Protein AF-A0A2M7E602-F1 (afdb_monomer_lite)

Foldseek 3Di:
DDDPPPDDDDDDCPPPVNVLLVLQVDPVSCVVVVDHDQDDDVSVVVCVVVPHDDPDDDDDPVVCVVVVD

pLDDT: mean 89.73, std 13.81, range [35.88, 98.25]

Structure (mmCIF, N/CA/C/O backbone):
data_AF-A0A2M7E602-F1
#
_entry.id   AF-A0A2M7E602-F1
#
loop_
_atom_site.group_PDB
_atom_site.id
_atom_site.type_symbol
_atom_site.label_atom_id
_atom_site.label_alt_id
_atom_site.label_comp_id
_atom_site.label_asym_id
_atom_site.label_entity_id
_atom_site.label_seq_id
_atom_site.pdbx_PDB_ins_code
_atom_site.Cartn_x
_atom_site.Cartn_y
_atom_site.Cartn_z
_atom_site.occupancy
_atom_site.B_iso_or_equiv
_atom_site.auth_seq_id
_atom_site.auth_comp_id
_atom_site.auth_asym_id
_atom_site.auth_atom_id
_atom_site.pdbx_PDB_model_num
ATOM 1 N N . MET A 1 1 ? -9.140 -4.081 -26.091 1.00 35.88 1 MET A N 1
ATOM 2 C CA . MET A 1 1 ? -7.777 -3.582 -26.360 1.00 35.88 1 MET A CA 1
ATOM 3 C C . MET A 1 1 ? -7.484 -2.526 -25.314 1.00 35.88 1 MET A C 1
ATOM 5 O O . MET A 1 1 ? -8.213 -1.546 -25.276 1.00 35.88 1 MET A O 1
ATOM 9 N N . ILE A 1 2 ? -6.534 -2.769 -24.412 1.00 42.62 2 ILE A 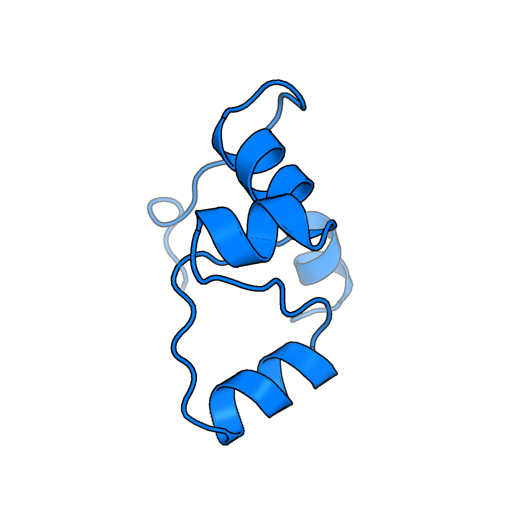N 1
ATOM 10 C CA . ILE A 1 2 ? -6.105 -1.760 -23.435 1.00 42.62 2 ILE A CA 1
ATOM 11 C C . ILE A 1 2 ? -5.017 -0.944 -24.135 1.00 42.62 2 ILE A C 1
ATOM 13 O O . ILE A 1 2 ? -4.009 -1.501 -24.558 1.00 42.62 2 ILE A O 1
ATOM 17 N N . THR A 1 3 ? -5.274 0.337 -24.371 1.00 39.81 3 THR A N 1
ATOM 18 C CA . THR A 1 3 ? -4.348 1.261 -25.033 1.00 39.81 3 THR A CA 1
ATOM 19 C C . THR A 1 3 ? -3.165 1.583 -24.116 1.00 39.81 3 THR A C 1
ATOM 21 O O . THR A 1 3 ? -3.344 1.781 -22.917 1.00 39.81 3 THR A O 1
ATOM 24 N N . ASN A 1 4 ? -1.959 1.687 -24.684 1.00 48.59 4 ASN A N 1
ATOM 25 C CA . ASN A 1 4 ? -0.694 1.959 -23.978 1.00 48.59 4 ASN A CA 1
ATOM 26 C C . ASN A 1 4 ? -0.606 3.341 -23.282 1.00 48.59 4 ASN A C 1
ATOM 28 O O . ASN A 1 4 ? 0.456 3.707 -22.792 1.00 48.59 4 ASN A O 1
ATOM 32 N N . GLU A 1 5 ? -1.698 4.105 -23.203 1.00 53.22 5 GLU A N 1
ATOM 33 C CA . GLU A 1 5 ? -1.760 5.414 -22.533 1.00 53.22 5 GLU A CA 1
ATOM 34 C C . GLU A 1 5 ? -2.201 5.345 -21.056 1.00 53.22 5 GLU A C 1
ATOM 36 O O . GLU A 1 5 ? -2.262 6.372 -20.387 1.00 53.22 5 GLU A O 1
ATOM 41 N N . GLN A 1 6 ? -2.522 4.164 -20.510 1.00 72.62 6 GLN A N 1
ATOM 42 C CA . GLN A 1 6 ? -3.246 4.085 -19.229 1.00 72.62 6 GLN A CA 1
ATOM 43 C C . GLN A 1 6 ? -2.378 3.875 -17.969 1.00 72.62 6 GLN A C 1
ATOM 45 O O . GLN A 1 6 ? -2.905 3.984 -16.860 1.00 72.62 6 GLN A O 1
ATOM 50 N N . PHE A 1 7 ? -1.081 3.560 -18.094 1.00 83.94 7 PHE A N 1
ATOM 51 C CA . PHE A 1 7 ? -0.245 3.145 -16.955 1.00 83.94 7 PHE A CA 1
ATOM 52 C C . PHE A 1 7 ? 1.123 3.836 -16.925 1.00 83.94 7 PHE A C 1
ATOM 54 O O . PHE A 1 7 ? 1.760 4.038 -17.953 1.00 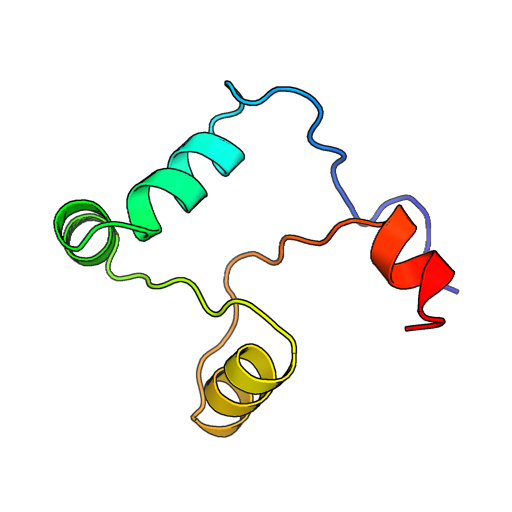83.94 7 PHE A O 1
ATOM 61 N N . GLU A 1 8 ? 1.601 4.149 -15.719 1.00 91.50 8 GLU A N 1
ATOM 62 C CA . GLU A 1 8 ? 2.939 4.699 -15.481 1.00 91.50 8 GLU A CA 1
ATOM 63 C C . GLU A 1 8 ? 3.901 3.586 -15.045 1.00 91.50 8 GLU A C 1
ATOM 65 O O . GLU A 1 8 ? 3.651 2.896 -14.054 1.00 91.50 8 GLU A O 1
ATOM 70 N N . ILE A 1 9 ? 5.022 3.433 -15.756 1.00 92.88 9 ILE A N 1
ATOM 71 C CA . ILE A 1 9 ? 6.074 2.478 -15.390 1.00 92.88 9 ILE A CA 1
ATOM 72 C C . ILE A 1 9 ? 6.948 3.083 -14.288 1.00 92.88 9 ILE A C 1
ATOM 74 O O . ILE A 1 9 ? 7.586 4.119 -14.474 1.00 92.88 9 ILE A O 1
ATOM 78 N N . LEU A 1 10 ? 7.027 2.397 -13.148 1.00 93.19 10 LEU A N 1
ATOM 79 C CA . LEU A 1 10 ? 7.871 2.792 -12.023 1.00 93.19 10 LEU A CA 1
ATOM 80 C C . LEU A 1 10 ? 9.145 1.941 -12.003 1.00 93.19 10 LEU A C 1
ATOM 82 O O . LEU A 1 10 ? 9.089 0.744 -11.743 1.00 93.19 10 LEU A O 1
ATOM 86 N N . THR A 1 11 ? 10.299 2.562 -12.254 1.00 90.25 11 THR A N 1
ATOM 87 C CA . THR A 1 11 ? 11.596 1.858 -12.347 1.00 90.25 11 THR A CA 1
ATOM 88 C C . THR A 1 11 ? 12.521 2.082 -11.149 1.00 90.25 11 THR A C 1
ATOM 90 O O . THR A 1 11 ? 13.442 1.300 -10.931 1.00 90.25 11 THR A O 1
ATOM 93 N N . SER A 1 12 ? 12.298 3.133 -10.350 1.00 92.69 12 SER A N 1
ATOM 94 C CA . SER A 1 12 ? 13.168 3.496 -9.222 1.00 92.69 12 SER A CA 1
ATOM 95 C C . SER A 1 12 ? 12.524 3.171 -7.870 1.00 92.69 12 SER A C 1
ATOM 97 O O . SER A 1 12 ? 11.453 3.705 -7.578 1.00 92.69 12 SER A O 1
ATOM 99 N N . PRO A 1 13 ? 13.203 2.430 -6.972 1.00 87.94 13 PRO A N 1
ATOM 100 C CA . PRO A 1 13 ? 12.745 2.231 -5.593 1.00 87.94 13 PRO A CA 1
ATOM 101 C C . PRO A 1 13 ? 12.591 3.538 -4.802 1.00 87.94 13 PRO A C 1
ATOM 103 O O . PRO A 1 13 ? 11.855 3.599 -3.819 1.00 87.94 13 PRO A O 1
ATOM 106 N N . GLN A 1 14 ? 13.284 4.605 -5.214 1.00 93.38 14 GLN A N 1
ATOM 107 C CA . GLN A 1 14 ? 13.202 5.913 -4.570 1.00 93.38 14 GLN A CA 1
ATOM 108 C C . GLN A 1 14 ? 11.976 6.726 -5.010 1.00 93.38 14 GLN A C 1
ATOM 110 O O . GLN A 1 14 ? 11.745 7.797 -4.432 1.00 93.38 14 GLN A O 1
ATOM 115 N N . ASN A 1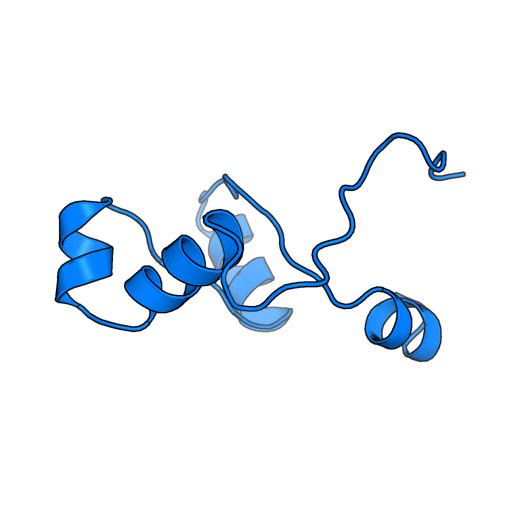 15 ? 11.199 6.236 -5.985 1.00 95.94 15 ASN A N 1
ATOM 116 C CA . ASN A 1 15 ? 9.988 6.889 -6.464 1.00 95.94 15 ASN A CA 1
ATOM 117 C C . ASN A 1 15 ? 9.014 7.152 -5.291 1.00 95.94 15 ASN A C 1
ATOM 119 O O . ASN A 1 15 ? 8.766 6.247 -4.485 1.00 95.94 15 ASN A O 1
ATOM 123 N N . PRO A 1 16 ? 8.436 8.363 -5.178 1.00 95.12 16 PRO A N 1
ATOM 124 C CA . PRO A 1 16 ? 7.510 8.701 -4.098 1.00 95.12 16 PRO A CA 1
ATOM 125 C C . PRO A 1 16 ? 6.320 7.742 -3.954 1.00 95.12 16 PRO A C 1
ATOM 127 O O . PRO A 1 16 ? 5.925 7.454 -2.827 1.00 95.12 16 PRO A O 1
ATOM 130 N N . LYS A 1 17 ? 5.784 7.196 -5.056 1.00 95.06 17 LYS A N 1
ATOM 131 C CA . LYS A 1 17 ? 4.676 6.223 -5.029 1.00 95.06 17 LYS A CA 1
ATOM 132 C C . LYS A 1 17 ? 5.097 4.896 -4.394 1.00 95.06 17 LYS A C 1
ATOM 134 O O . LYS A 1 17 ? 4.363 4.346 -3.581 1.00 95.06 17 LYS A O 1
ATOM 139 N N . ILE A 1 18 ? 6.311 4.424 -4.687 1.00 94.94 18 ILE A N 1
ATOM 140 C CA . ILE A 1 18 ? 6.868 3.203 -4.078 1.00 94.94 18 ILE A CA 1
ATOM 141 C C . ILE A 1 18 ? 7.140 3.418 -2.584 1.00 94.94 18 ILE A C 1
ATOM 143 O O . ILE A 1 18 ? 6.790 2.573 -1.755 1.00 94.94 18 ILE A O 1
ATOM 147 N N . LYS A 1 19 ? 7.697 4.578 -2.213 1.00 94.81 19 LYS A N 1
ATOM 148 C CA . LYS A 1 19 ? 7.886 4.947 -0.801 1.00 94.81 19 LYS A CA 1
ATOM 149 C C . LYS A 1 19 ? 6.554 5.006 -0.056 1.00 94.81 19 LYS A C 1
AT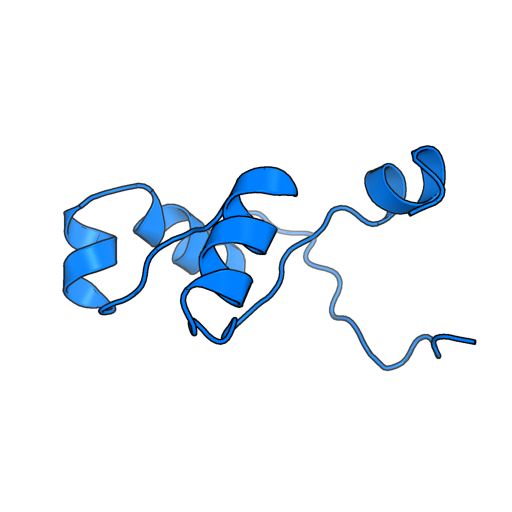OM 151 O O . LYS A 1 19 ? 6.456 4.472 1.043 1.00 94.81 19 LYS A O 1
ATOM 156 N N . PHE A 1 20 ? 5.527 5.590 -0.669 1.00 95.31 20 PHE A N 1
ATOM 157 C CA . PHE A 1 20 ? 4.179 5.648 -0.109 1.00 95.31 20 PHE A CA 1
ATOM 158 C C . PHE A 1 20 ? 3.601 4.251 0.164 1.00 95.31 20 PHE A C 1
ATOM 160 O O . PHE A 1 20 ? 3.158 3.997 1.281 1.00 95.31 20 PHE A O 1
ATOM 167 N N . VAL A 1 21 ? 3.675 3.320 -0.795 1.00 95.12 21 VAL A N 1
ATOM 168 C CA . VAL A 1 21 ? 3.236 1.925 -0.581 1.00 95.12 21 VAL A CA 1
ATOM 169 C C . VAL A 1 21 ? 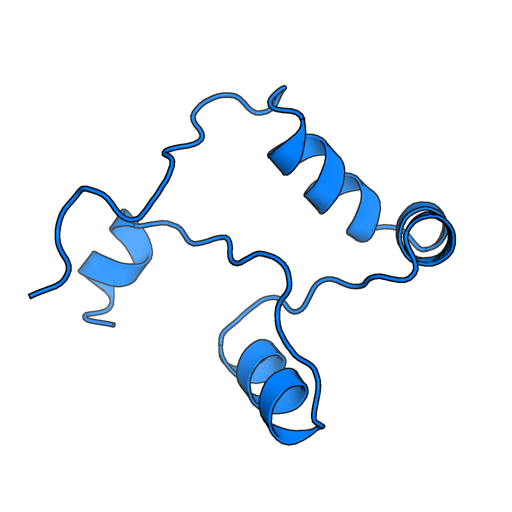4.025 1.267 0.554 1.00 95.12 21 VAL A C 1
ATOM 171 O O . VAL A 1 21 ? 3.438 0.635 1.431 1.00 95.12 21 VAL A O 1
ATOM 174 N N . THR A 1 22 ? 5.341 1.486 0.602 1.00 94.88 22 THR A N 1
ATOM 175 C CA . THR A 1 22 ? 6.205 0.979 1.682 1.00 94.88 22 THR A CA 1
ATOM 176 C C . THR A 1 22 ? 5.784 1.511 3.059 1.00 94.88 22 THR A C 1
ATOM 178 O O . THR A 1 22 ? 5.821 0.774 4.047 1.00 94.88 22 THR A O 1
ATOM 181 N N . GLU A 1 23 ? 5.332 2.768 3.157 1.00 96.50 23 GLU A N 1
ATOM 182 C CA . GLU A 1 23 ? 4.805 3.317 4.414 1.00 96.50 23 GLU A CA 1
ATOM 183 C C . GLU A 1 23 ? 3.564 2.544 4.902 1.00 96.50 23 GLU A C 1
ATOM 185 O O . GLU A 1 23 ? 3.408 2.353 6.110 1.00 96.50 23 GLU A O 1
ATOM 190 N N . LEU A 1 24 ? 2.711 2.046 3.998 1.00 96.94 24 LEU A N 1
ATOM 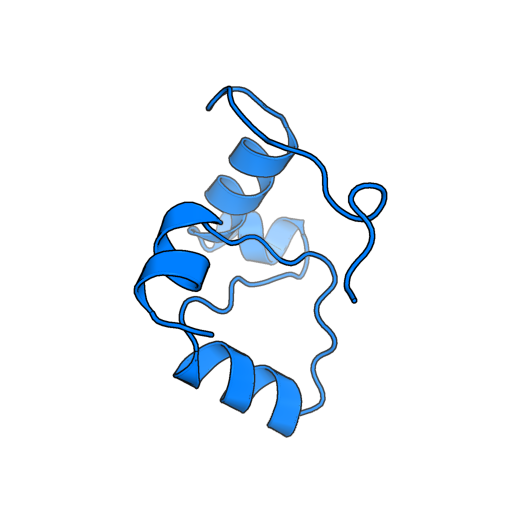191 C CA . LEU A 1 24 ? 1.482 1.318 4.350 1.00 96.94 24 LEU A CA 1
ATOM 192 C C . LEU A 1 24 ? 1.735 -0.084 4.940 1.00 96.94 24 LEU A C 1
ATOM 194 O O . LEU A 1 24 ? 0.845 -0.648 5.589 1.00 96.94 24 LEU A O 1
ATOM 198 N N . LEU A 1 25 ? 2.951 -0.627 4.810 1.00 95.69 25 LEU A N 1
ATOM 199 C CA . LEU A 1 25 ? 3.328 -1.904 5.430 1.00 95.69 25 LEU A CA 1
ATOM 200 C C . LEU A 1 25 ? 3.316 -1.829 6.966 1.00 95.69 25 LEU A C 1
ATOM 202 O O . LEU A 1 25 ? 3.030 -2.817 7.649 1.00 95.69 25 LEU A O 1
ATOM 206 N N . ASN A 1 26 ? 3.545 -0.646 7.543 1.00 97.00 26 ASN A N 1
ATOM 207 C CA . ASN A 1 26 ? 3.593 -0.458 8.992 1.00 97.00 26 ASN A CA 1
ATOM 208 C C . ASN A 1 26 ? 2.366 0.297 9.542 1.00 97.00 26 ASN A C 1
ATOM 210 O O . ASN A 1 26 ? 1.725 1.101 8.868 1.00 97.00 26 ASN A O 1
ATOM 214 N N . SER A 1 27 ? 2.041 0.048 10.816 1.00 97.88 27 SER A N 1
ATOM 215 C CA . SER A 1 27 ? 0.859 0.625 11.484 1.00 97.88 27 SER A CA 1
ATOM 216 C C . SER A 1 27 ? 0.883 2.158 11.528 1.00 97.88 27 SER A C 1
ATOM 218 O O . SER A 1 27 ? -0.156 2.799 11.372 1.00 97.88 27 SER A O 1
ATOM 220 N N . LYS A 1 28 ? 2.069 2.762 11.693 1.00 97.94 28 LYS A N 1
ATOM 221 C CA . LYS A 1 28 ? 2.230 4.222 11.729 1.00 97.94 28 LYS A CA 1
ATOM 222 C C . LYS A 1 28 ? 1.841 4.855 10.391 1.00 97.94 28 LYS A C 1
ATOM 224 O O . LYS A 1 28 ? 1.084 5.821 10.391 1.00 97.94 28 LYS A O 1
ATOM 229 N N . GLY A 1 29 ? 2.312 4.303 9.274 1.00 98.00 29 GLY A N 1
ATOM 230 C CA . GLY A 1 29 ? 1.965 4.780 7.936 1.00 98.00 29 GLY A CA 1
ATOM 231 C C . GLY A 1 29 ? 0.486 4.586 7.616 1.00 98.00 29 GLY A C 1
ATOM 232 O O . GLY A 1 29 ? -0.155 5.529 7.158 1.00 98.00 29 GLY A O 1
ATOM 233 N N . ARG A 1 30 ? -0.103 3.433 7.968 1.00 97.62 30 ARG A N 1
ATOM 234 C CA . ARG A 1 30 ? -1.554 3.216 7.795 1.00 97.62 30 ARG A CA 1
ATOM 235 C C . ARG A 1 30 ? -2.397 4.242 8.546 1.00 97.62 30 ARG A C 1
ATOM 237 O O . ARG A 1 30 ? -3.308 4.823 7.969 1.00 97.62 30 ARG A O 1
ATOM 244 N N . LYS A 1 31 ? -2.064 4.515 9.812 1.00 98.25 31 LYS A N 1
ATOM 245 C CA . LYS A 1 31 ? -2.756 5.536 10.619 1.00 98.25 31 LYS A CA 1
ATOM 246 C C . LYS A 1 31 ? -2.573 6.944 10.055 1.00 98.25 31 LYS A C 1
ATOM 248 O O . LYS A 1 31 ? -3.535 7.697 10.018 1.00 98.25 31 LYS A O 1
ATOM 253 N N . LYS A 1 32 ? -1.356 7.286 9.615 1.00 97.94 32 LYS A N 1
ATOM 254 C CA . LYS A 1 32 ? -1.031 8.591 9.016 1.00 97.94 32 LYS A CA 1
ATOM 255 C C . LYS A 1 32 ? -1.875 8.871 7.772 1.00 97.94 32 LYS A C 1
ATOM 257 O O . LYS A 1 32 ? -2.351 9.987 7.617 1.00 97.94 32 LYS A O 1
ATOM 262 N N . HIS A 1 33 ? -2.034 7.877 6.899 1.00 96.88 33 HIS A N 1
ATOM 263 C CA . HIS A 1 33 ? -2.721 8.053 5.615 1.00 96.88 33 HIS A CA 1
ATOM 264 C C . HIS A 1 33 ? -4.208 7.700 5.659 1.00 96.88 33 HIS A C 1
ATOM 266 O O . HIS A 1 33 ? -4.939 8.076 4.753 1.00 96.88 33 HIS A O 1
ATOM 272 N N . GLY A 1 34 ? -4.661 6.970 6.682 1.00 97.00 34 GLY A N 1
ATOM 273 C CA . GLY A 1 34 ? -6.018 6.419 6.724 1.00 97.00 34 GLY A CA 1
ATOM 274 C C . GLY A 1 34 ? -6.247 5.323 5.678 1.00 97.00 34 GLY A C 1
ATOM 275 O O . GLY A 1 34 ? -7.381 5.076 5.285 1.00 97.00 34 GLY A O 1
ATOM 276 N N . LEU A 1 35 ? -5.169 4.688 5.210 1.00 97.06 35 LEU A N 1
ATOM 277 C CA . LEU A 1 35 ? -5.175 3.724 4.112 1.00 97.06 35 LEU A CA 1
ATOM 278 C C . LEU A 1 35 ? -4.506 2.416 4.524 1.00 97.06 35 LEU A C 1
ATOM 280 O O . LEU A 1 35 ? -3.711 2.361 5.464 1.00 97.06 35 LEU A O 1
ATOM 284 N N . PHE A 1 36 ? -4.815 1.356 3.788 1.00 95.88 36 PHE A N 1
ATOM 285 C CA . PHE A 1 36 ? -4.179 0.054 3.926 1.00 95.88 36 PHE A CA 1
ATOM 286 C C . PHE A 1 36 ? -3.851 -0.515 2.548 1.00 95.88 36 PHE A C 1
ATOM 288 O O . PHE A 1 36 ? -4.347 -0.036 1.529 1.00 95.88 36 PHE A O 1
ATOM 295 N N . LEU A 1 37 ? -3.000 -1.535 2.536 1.00 95.94 37 LEU A N 1
ATOM 296 C CA . LEU A 1 37 ? -2.619 -2.253 1.332 1.00 95.94 37 LEU A CA 1
ATOM 297 C C . LEU A 1 37 ? -3.366 -3.589 1.284 1.00 95.94 37 LEU A C 1
ATOM 299 O O . LEU A 1 37 ? -3.344 -4.338 2.259 1.00 95.94 37 LEU A O 1
ATOM 303 N N . ALA A 1 38 ? -4.030 -3.872 0.165 1.00 95.50 38 ALA A N 1
ATOM 304 C CA . ALA A 1 38 ? -4.608 -5.179 -0.131 1.00 95.50 38 ALA A CA 1
ATOM 305 C C . ALA A 1 38 ? -3.705 -5.874 -1.157 1.00 95.50 38 ALA A C 1
ATOM 307 O O . ALA A 1 38 ? -3.722 -5.515 -2.333 1.00 95.50 38 ALA A O 1
ATOM 308 N N . GLU A 1 39 ? -2.887 -6.826 -0.708 1.00 92.50 39 GLU A N 1
ATOM 309 C CA . GLU A 1 39 ? -1.929 -7.527 -1.569 1.00 92.50 39 GLU A CA 1
ATOM 310 C C . GLU A 1 39 ? -2.461 -8.892 -2.013 1.00 92.50 39 GLU A C 1
ATOM 312 O O . GLU A 1 39 ? -2.939 -9.694 -1.212 1.00 92.50 39 GLU A O 1
ATOM 317 N N . GLY A 1 40 ? -2.325 -9.181 -3.307 1.00 91.00 40 GLY A N 1
ATOM 318 C CA . GLY A 1 40 ? -2.752 -10.444 -3.899 1.00 91.00 40 GLY A CA 1
ATOM 319 C C . GLY A 1 40 ? -4.230 -10.474 -4.296 1.00 91.00 40 GLY A C 1
ATOM 320 O O . GLY A 1 40 ? -5.082 -9.776 -3.749 1.00 91.00 40 GLY A O 1
ATOM 321 N N . LEU A 1 41 ? -4.542 -11.329 -5.275 1.00 89.25 41 LEU A N 1
ATOM 322 C CA . LEU A 1 41 ? -5.857 -11.366 -5.922 1.00 89.25 41 LEU A CA 1
ATOM 323 C C . LEU A 1 41 ? -7.005 -11.624 -4.935 1.00 89.25 41 LEU A C 1
ATOM 325 O O . LEU A 1 41 ? -8.048 -10.982 -5.025 1.00 89.25 41 LEU A O 1
ATOM 329 N N . ARG A 1 42 ? -6.813 -12.544 -3.980 1.00 93.50 42 ARG A N 1
ATOM 330 C CA . ARG A 1 42 ? -7.844 -12.902 -2.995 1.00 93.50 42 ARG A CA 1
ATOM 331 C C . ARG A 1 42 ? -8.189 -11.727 -2.081 1.00 93.50 42 ARG A C 1
ATOM 333 O O . ARG A 1 42 ? -9.366 -11.414 -1.929 1.00 93.50 42 ARG A O 1
ATOM 340 N N . GLU A 1 43 ? -7.186 -11.071 -1.506 1.00 95.69 43 GLU A N 1
ATOM 341 C CA . GLU A 1 43 ? -7.403 -9.948 -0.589 1.00 95.69 43 GLU A CA 1
ATOM 342 C C . GLU A 1 43 ? -8.000 -8.744 -1.321 1.00 95.69 43 GLU A C 1
ATOM 344 O O . GLU A 1 43 ? -8.934 -8.117 -0.822 1.00 95.69 43 GLU A O 1
ATOM 349 N N . MET A 1 44 ? -7.553 -8.478 -2.554 1.00 94.19 44 MET A N 1
ATOM 350 C CA . MET A 1 44 ? -8.168 -7.461 -3.413 1.00 94.19 44 MET A CA 1
ATOM 351 C C . MET A 1 44 ? -9.650 -7.758 -3.676 1.00 94.19 44 MET A C 1
ATOM 353 O O . MET A 1 44 ? -10.489 -6.867 -3.554 1.00 94.19 44 MET A O 1
ATOM 357 N N . GLN A 1 45 ? -10.003 -9.008 -3.992 1.00 94.31 45 GLN A N 1
ATOM 358 C CA . GLN A 1 45 ? -11.400 -9.406 -4.194 1.00 94.31 45 GLN A CA 1
ATOM 359 C C . GLN A 1 45 ? -12.241 -9.238 -2.924 1.00 94.31 45 GLN A C 1
ATOM 361 O O . GLN A 1 45 ? -13.391 -8.809 -3.016 1.00 94.31 45 GLN A O 1
ATOM 366 N N . ILE A 1 46 ? -11.696 -9.571 -1.750 1.00 97.06 46 ILE A N 1
ATOM 367 C CA . ILE A 1 46 ? -12.383 -9.380 -0.465 1.00 97.06 46 ILE A CA 1
ATOM 368 C C . ILE A 1 46 ? -12.609 -7.890 -0.202 1.00 97.06 46 ILE A C 1
ATOM 370 O O . ILE A 1 46 ? -13.728 -7.506 0.142 1.00 97.06 46 ILE A O 1
ATOM 374 N N . ALA A 1 47 ? -11.594 -7.047 -0.409 1.00 96.56 47 ALA A N 1
ATOM 375 C CA . ALA A 1 47 ? -11.710 -5.602 -0.230 1.00 96.56 47 ALA A CA 1
ATOM 376 C C . ALA A 1 47 ? -12.802 -5.009 -1.136 1.00 96.56 47 ALA A C 1
ATOM 378 O O . ALA A 1 47 ? -13.687 -4.305 -0.650 1.00 96.56 47 ALA A O 1
ATOM 379 N N . LEU A 1 48 ? -12.804 -5.376 -2.421 1.00 96.19 48 LEU A N 1
ATOM 380 C CA . LEU A 1 48 ? -13.827 -4.945 -3.379 1.00 96.19 48 LEU A CA 1
ATOM 381 C C . LEU A 1 48 ? -15.233 -5.402 -2.965 1.00 96.19 48 LEU A C 1
ATOM 383 O O . LEU A 1 48 ? -16.156 -4.594 -2.911 1.00 96.19 48 LEU A O 1
ATOM 387 N N . LYS A 1 49 ? -15.399 -6.685 -2.613 1.00 97.88 49 LYS A N 1
ATOM 388 C CA . LYS A 1 49 ? -16.688 -7.234 -2.148 1.00 97.88 49 LYS A CA 1
ATOM 389 C C . LYS A 1 49 ? -17.182 -6.589 -0.852 1.00 97.88 49 LYS A C 1
ATOM 391 O O . LYS A 1 49 ? -18.385 -6.553 -0.621 1.00 97.88 49 LYS A O 1
ATOM 396 N N . SER A 1 50 ? -16.269 -6.084 -0.027 1.00 97.50 50 SER A N 1
ATOM 397 C CA . SER A 1 50 ? -16.587 -5.400 1.231 1.00 97.50 50 SER A CA 1
ATOM 398 C C . SER A 1 50 ? -16.902 -3.910 1.038 1.00 97.50 50 SER A C 1
ATOM 400 O O . SER A 1 50 ? -17.105 -3.203 2.021 1.00 97.50 50 SER A O 1
ATOM 402 N N . GLY A 1 51 ? -16.941 -3.418 -0.206 1.00 97.38 51 GLY A N 1
ATOM 403 C CA . GLY A 1 51 ? -17.301 -2.036 -0.531 1.00 97.38 51 GLY A CA 1
ATOM 404 C C . GLY A 1 51 ? -16.131 -1.051 -0.546 1.00 97.38 51 GLY A C 1
ATOM 405 O O . GLY A 1 51 ? -16.354 0.150 -0.693 1.00 97.38 51 GLY A O 1
ATOM 406 N N . PHE A 1 52 ? -14.883 -1.515 -0.422 1.00 97.25 52 PHE A N 1
ATOM 407 C CA . PHE A 1 52 ? -13.726 -0.634 -0.578 1.00 97.25 52 PHE A CA 1
ATOM 408 C C . PHE A 1 52 ? -13.469 -0.321 -2.054 1.00 97.25 52 PHE A C 1
ATOM 410 O O . PHE A 1 52 ? -13.537 -1.197 -2.915 1.00 97.25 52 PHE A O 1
ATOM 417 N N . THR A 1 53 ? -13.108 0.932 -2.337 1.00 95.25 53 THR A N 1
ATOM 418 C CA . THR A 1 53 ? -12.687 1.379 -3.672 1.00 95.25 53 THR A CA 1
ATOM 419 C C . THR A 1 53 ? -11.169 1.575 -3.693 1.00 95.25 53 THR A C 1
ATOM 421 O O . THR A 1 53 ? -10.658 2.337 -2.866 1.00 95.25 53 THR A O 1
ATOM 424 N N . PRO A 1 54 ? -10.422 0.917 -4.600 1.00 94.38 54 PRO A N 1
ATOM 425 C CA . PRO A 1 54 ? -8.984 1.128 -4.725 1.00 94.38 54 PRO A CA 1
ATOM 426 C C . PRO A 1 54 ? -8.670 2.569 -5.131 1.00 94.38 54 PRO A C 1
ATOM 428 O O . PRO A 1 54 ? -9.237 3.086 -6.089 1.00 94.38 54 PRO A O 1
ATOM 431 N N . ILE A 1 55 ? -7.730 3.200 -4.429 1.00 94.25 55 ILE A N 1
ATOM 432 C CA . ILE A 1 55 ? -7.253 4.552 -4.768 1.00 94.25 55 ILE A CA 1
ATOM 433 C C . ILE A 1 55 ? -6.077 4.480 -5.749 1.00 94.25 55 ILE A C 1
ATOM 435 O O . ILE A 1 55 ? -5.928 5.342 -6.608 1.00 94.25 55 ILE A O 1
ATOM 439 N N . GLN A 1 56 ? -5.236 3.449 -5.626 1.00 92.81 56 GLN A N 1
ATOM 440 C CA . GLN A 1 56 ? -4.125 3.161 -6.534 1.00 92.81 56 GLN A CA 1
ATOM 441 C C . GLN A 1 56 ? -3.983 1.647 -6.690 1.00 92.81 56 GLN A C 1
ATOM 443 O O . GLN A 1 56 ? -4.186 0.901 -5.731 1.00 92.81 56 GLN A O 1
ATOM 448 N N . ILE A 1 57 ? -3.617 1.203 -7.892 1.00 92.62 57 ILE A N 1
ATOM 449 C CA . ILE A 1 57 ? -3.333 -0.200 -8.198 1.00 92.62 57 ILE A CA 1
ATOM 450 C C . ILE A 1 57 ? -1.889 -0.290 -8.674 1.00 92.62 57 ILE A C 1
ATOM 452 O O . ILE A 1 57 ? -1.475 0.442 -9.570 1.00 92.62 57 ILE A O 1
ATOM 456 N N . PHE A 1 58 ? -1.142 -1.208 -8.071 1.00 93.19 58 PHE A N 1
ATOM 457 C CA . PHE A 1 58 ? 0.217 -1.546 -8.462 1.00 93.19 58 PHE A CA 1
ATOM 458 C C . PHE A 1 58 ? 0.221 -2.993 -8.926 1.00 93.19 58 PHE A C 1
ATOM 460 O O . PHE A 1 58 ? -0.333 -3.867 -8.259 1.00 93.19 58 PHE A O 1
ATOM 467 N N . PHE A 1 59 ? 0.844 -3.247 -10.067 1.00 92.25 59 PHE A N 1
ATOM 468 C CA . PHE A 1 59 ? 0.977 -4.587 -10.609 1.00 92.25 59 PHE A CA 1
ATOM 469 C C . PHE A 1 59 ? 2.316 -4.719 -11.323 1.00 92.25 59 PHE A C 1
ATOM 471 O O . PHE A 1 59 ? 2.901 -3.738 -11.780 1.00 92.25 59 PHE A O 1
ATOM 478 N N . ASN A 1 60 ? 2.803 -5.951 -11.404 1.00 91.56 60 ASN A N 1
ATOM 479 C CA . ASN A 1 60 ? 3.943 -6.286 -12.237 1.00 91.56 60 ASN A CA 1
ATOM 480 C C . ASN A 1 60 ? 3.403 -6.749 -13.597 1.00 91.56 60 ASN A C 1
ATOM 482 O O . ASN A 1 60 ? 2.693 -7.752 -13.663 1.00 91.56 60 ASN A O 1
ATOM 486 N N . SER A 1 61 ? 3.699 -6.001 -14.661 1.00 90.62 61 SER A N 1
ATOM 487 C CA . SER A 1 61 ? 3.177 -6.279 -16.004 1.00 90.62 61 SER A CA 1
ATOM 488 C C . SER A 1 61 ? 3.622 -7.643 -16.533 1.00 90.62 61 SER A C 1
ATOM 490 O O . SER A 1 61 ? 2.796 -8.388 -17.047 1.00 90.62 61 SER A O 1
ATOM 492 N N . GLU A 1 62 ? 4.890 -8.010 -16.327 1.00 91.25 62 GLU A N 1
ATOM 493 C CA . GLU A 1 62 ? 5.450 -9.300 -16.756 1.00 91.25 62 GLU A CA 1
ATOM 494 C C . GLU A 1 62 ? 4.766 -10.480 -16.046 1.00 91.25 62 GLU A C 1
ATOM 496 O O . GLU A 1 62 ? 4.462 -11.507 -16.652 1.00 91.25 62 GLU A O 1
ATOM 501 N N . PHE A 1 63 ? 4.465 -10.334 -14.753 1.00 90.12 63 PHE A N 1
ATOM 502 C CA . PHE A 1 63 ? 3.756 -11.350 -13.981 1.00 90.12 63 PHE A CA 1
ATOM 503 C C . PHE A 1 63 ? 2.330 -11.567 -14.493 1.00 90.12 63 PHE A C 1
ATOM 505 O O . PHE A 1 63 ? 1.893 -12.715 -14.600 1.00 90.12 63 PHE A O 1
ATOM 512 N N . ILE A 1 64 ? 1.613 -10.481 -14.793 1.00 89.56 64 ILE A N 1
ATOM 513 C CA . ILE A 1 64 ? 0.247 -10.531 -15.328 1.00 89.56 64 ILE A CA 1
ATOM 514 C C . ILE A 1 64 ? 0.242 -11.202 -16.704 1.00 89.56 64 ILE A C 1
ATOM 516 O O . ILE A 1 64 ? -0.502 -12.164 -16.898 1.00 89.56 64 ILE A O 1
ATOM 520 N N . GLU A 1 65 ? 1.144 -10.792 -17.600 1.00 90.12 65 GLU A N 1
ATOM 521 C CA . GLU A 1 65 ? 1.299 -11.393 -18.930 1.00 90.12 65 GLU A CA 1
ATOM 522 C C . GLU A 1 65 ? 1.594 -12.896 -18.837 1.00 90.12 65 GLU A C 1
ATOM 524 O O . GLU A 1 65 ? 0.891 -13.714 -19.431 1.00 90.12 65 GLU A O 1
ATOM 529 N N . LYS A 1 66 ? 2.564 -13.292 -18.001 1.00 92.44 66 LYS A N 1
ATOM 530 C CA . LYS A 1 66 ? 2.918 -14.704 -17.791 1.00 92.44 66 LYS A CA 1
ATOM 531 C C . LYS A 1 66 ? 1.762 -15.536 -17.231 1.00 92.44 66 LYS A C 1
ATOM 533 O O . LYS A 1 66 ? 1.698 -16.742 -17.473 1.00 92.44 66 LYS A O 1
ATOM 538 N N . LYS A 1 67 ? 0.884 -14.931 -16.429 1.00 86.25 67 LYS A N 1
ATOM 539 C CA . LYS A 1 67 ? -0.286 -15.603 -15.849 1.00 86.25 67 LYS A CA 1
ATOM 540 C C . LYS A 1 67 ? -1.502 -15.614 -16.773 1.00 86.25 67 LYS A C 1
ATOM 542 O O . LYS A 1 67 ? -2.440 -16.345 -16.461 1.00 86.25 67 LYS A O 1
ATOM 547 N N . GLY A 1 68 ? -1.475 -14.870 -17.880 1.00 82.25 68 GLY A N 1
ATOM 548 C CA . GLY A 1 68 ? -2.617 -14.716 -18.780 1.00 82.25 68 GLY A CA 1
ATOM 549 C C . GLY A 1 68 ? -3.814 -14.046 -18.101 1.00 82.25 68 GLY A C 1
ATOM 550 O O . GLY A 1 68 ? -4.951 -14.428 -18.376 1.00 82.25 68 GLY A O 1
ATOM 551 N N . LEU A 1 69 ? -3.544 -13.131 -17.162 1.00 70.19 69 LEU A N 1
ATOM 552 C CA . LEU A 1 69 ? -4.552 -12.353 -16.431 1.00 70.19 69 LEU A CA 1
ATOM 553 C C . LEU A 1 69 ? -4.883 -11.038 -17.143 1.00 70.19 69 LEU A C 1
ATOM 555 O O . LEU A 1 69 ? -3.983 -10.481 -17.807 1.00 70.19 69 LEU A O 1
#

Radius of gyration: 13.73 Å; chains: 1; bounding box: 30×24×38 Å

Secondary structure (DSSP, 8-state):
---TTS------TTSHHHHHHHHHTSHHHHHHHT-----SHHHHHHHHHTT---S-----HHHHHHHT-

Sequence (69 aa):
MITNEQFEILTSPQNPKIKFVTELLNSKGRKKHGLFLAEGLREMQIALKSGFTPIQIFFNSEFIEKKGL

=== Feature glossary ===
Legend for the data blocks above and below:

— What the protein is —

The amino-acid sequence is the protein's primary structure: the linear order of residues from the N-terminus to the C-terminus, written in one-letter code. Everything else here — the 3D coordinates, the secondary structure, the domain annotations — is ultimately a consequence of this string.

Database cross-references. InterPro integrates a dozen domain/family signature databases into unified entries with residue-range hits. GO terms attach function/process/location labels with evidence codes. CATH codes position the fold in a four-level structural taxonomy. Organism is the NCBI-taxonomy species name.

— Where its atoms are —

The mmCIF block holds the 3D Cartesian coordinates of each backbone atom (N, Cα, C, O) in ångströms. mmCIF is the PDB's canonical archive format — a tagged-loop text representation of the atomic model.

The six renders are orthographic views along the three Cartesian axes in both directions. Representation (cartoon, sticks, or surface) and color scheme (sequence-rainbow or by-chain) vary across proteins so the training set covers all the common visualization conventions.

— Local backbone conformation —

Secondary structure is the local, repeating backbone conformation. DSSP classifies it into eight states by reading the hydrogen-bond network: three helix types (H, G, I), two β types (E, B), two non-regular types (T, S), and unstructured coil (-).

SS3 is a coarse helix/strand/coil call (letters a/b/c) made by the P-SEA algorithm from inter-Cα distances and dihedrals. It is less detailed than DSSP but needs only Cα positions.

Backbone dihedral angles. Every residue except chain termini has a φ (preceding-C → N → Cα → C) and a ψ (N → Cα → C → next-N). They are reported in degrees following the IUPAC sign convention. Secondary structure is essentially a statement about which (φ, ψ) basin each residue occupies.

— Global shape and packing —

The geometric summary reports three shape descriptors. Rg (radius of gyration) measures how spread out the Cα atoms are about their centre of mass; compact globular proteins have small Rg, elongated or unfolded ones large. Cα contacts (<8 Å, |i−j|>4) count long-range residue pairs in spatial proximity — high for tightly packed folds, near zero for rods or random coil. The bounding-box extents give the protein's footprint along x, y, z in Å.

Solvent accessibility: the surface area of each residue that a 1.4 Å water probe can touch, in Å². When only backbone atoms are present the absolute values are lower than full-atom SASA (side chains contribute most of the area) and are flagged as backbone-only.

Plot images: a contact map (which residues are close in 3D, as an N×N binary image), a Ramachandran scatter (backbone torsion angles, revealing secondary-structure composition at a glance), and — for AlphaFold structures — a PAE heatmap (pairwise prediction confidence).

— Structural neighborhood —

Foldseek's 3Di representation compresses backbone geometry into a per-residue letter drawn from a learned twenty-state alphabet. It captures the tertiary interaction pattern around each residue — which residues are packed against it in space, regardless of where they are in sequence.

Structural nearest neighbors (via Foldseek easy-search vs the PDB). Reported per hit: target PDB id, E-value, and alignment TM-score. A TM-score above ~0.5 is the conventional threshold for 'same fold'.

— Confidence and disorder —

pLDDT (predicted Local Distance Difference Test) is AlphaFold's per-residue confidence score, ranging from 0 to 100. Values above 90 indicate high confidence (typically well-packed cores); 70–90 is confident; 50–70 low confidence; below 50 usually means the region is disordered or the prediction is unreliable there. AlphaFold stores pLDDT in the mmCIF B-factor column.

For experimental (PDB) structures, the B-factor (temperature factor) quantifies the positional spread of each atom in the crystal — a combination of thermal vibration and static disorder — in units of Å². High B-factors mark flexible loops or poorly resolved regions; low B-factors mark the rigid, well-ordered core.

Predicted Aligned Error (PAE) is an AlphaFold confidence matrix: entry (i, j) is the expected error in the position of residue j, in ångströms, when the prediction is superimposed on the true structure at residue i. Low PAE within a block of residues means that block is internally rigid and well-predicted; high PAE between two blocks means their relative placement is uncertain even if each block individually is confident.